Protein AF-A0A5C7RJ40-F1 (afdb_monomer)

pLDDT: mean 79.1, std 13.75, range [51.03, 95.75]

Mean predicted aligned error: 13.15 Å

Solvent-accessible surface area (backbone atoms only — not comparable to full-atom values): 4880 Å² total; per-residue (Å²): 132,64,65,70,61,52,54,54,51,52,52,53,52,52,51,53,49,49,38,49,52,51,31,57,56,58,68,71,50,52,72,68,59,33,50,76,71,41,36,30,70,74,28,35,74,49,35,74,78,24,62,74,38,56,54,84,79,75,81,72,74,76,60,66,72,58,58,53,53,55,53,55,52,50,57,48,54,60,55,65,75,73,110

Structure (mmCIF, N/CA/C/O backbone):
data_AF-A0A5C7RJ40-F1
#
_entry.id   AF-A0A5C7RJ40-F1
#
loop_
_atom_site.group_PDB
_atom_site.id
_atom_site.type_symbol
_atom_site.label_atom_id
_atom_site.label_alt_id
_atom_site.label_comp_id
_atom_site.label_asym_id
_atom_site.label_entity_id
_atom_site.label_seq_id
_atom_site.pdbx_PDB_ins_code
_atom_site.Cartn_x
_atom_site.Cartn_y
_atom_site.Cartn_z
_atom_site.occupancy
_atom_site.B_iso_or_equiv
_atom_site.auth_seq_id
_atom_site.auth_comp_id
_atom_site.auth_asym_id
_atom_site.auth_atom_id
_atom_site.pdbx_PDB_model_num
ATOM 1 N N . MET A 1 1 ? 29.822 -3.414 -24.194 1.00 57.91 1 MET A N 1
ATOM 2 C CA . MET A 1 1 ? 28.668 -3.248 -23.280 1.00 57.91 1 MET A CA 1
ATOM 3 C C . MET A 1 1 ? 27.886 -4.554 -23.278 1.00 57.91 1 MET A C 1
ATOM 5 O O . MET A 1 1 ? 27.527 -5.017 -24.349 1.00 57.91 1 MET A O 1
ATOM 9 N N . ASN A 1 2 ? 27.737 -5.215 -22.125 1.00 70.56 2 ASN A N 1
ATOM 10 C CA . ASN A 1 2 ? 27.136 -6.553 -22.050 1.00 70.56 2 ASN A CA 1
ATOM 11 C C . ASN A 1 2 ? 25.618 -6.454 -22.260 1.00 70.56 2 ASN A C 1
ATOM 13 O O . ASN A 1 2 ? 24.938 -5.844 -21.440 1.00 70.56 2 ASN A O 1
ATOM 17 N N . ILE A 1 3 ? 25.094 -7.051 -23.332 1.00 76.12 3 ILE A N 1
ATOM 18 C CA . ILE A 1 3 ? 23.669 -7.006 -23.717 1.00 76.12 3 ILE A CA 1
ATOM 19 C C . ILE A 1 3 ? 22.747 -7.457 -22.568 1.00 76.12 3 ILE A C 1
ATOM 21 O O . ILE A 1 3 ? 21.708 -6.851 -22.328 1.00 76.12 3 ILE A O 1
ATOM 25 N N 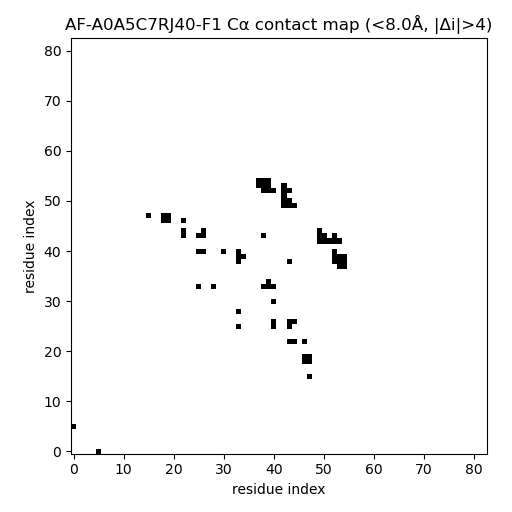. SER A 1 4 ? 23.179 -8.438 -21.772 1.00 73.00 4 SER A N 1
ATOM 26 C CA . SER A 1 4 ? 22.471 -8.881 -20.561 1.00 73.00 4 SER A CA 1
ATOM 27 C C . SER A 1 4 ? 22.283 -7.762 -19.518 1.00 73.00 4 SER A C 1
ATOM 29 O O . SER A 1 4 ? 21.196 -7.628 -18.960 1.00 73.00 4 SER A O 1
ATOM 31 N N . LYS A 1 5 ? 23.289 -6.896 -19.311 1.00 73.50 5 LYS A N 1
ATOM 32 C CA . LYS A 1 5 ? 23.200 -5.759 -18.372 1.00 73.50 5 LYS A CA 1
ATOM 33 C C . LYS A 1 5 ? 22.244 -4.668 -18.865 1.00 73.50 5 LYS A C 1
ATOM 35 O O . LYS A 1 5 ? 21.661 -3.941 -18.064 1.00 73.50 5 LYS A O 1
ATOM 40 N N . PHE A 1 6 ? 22.092 -4.536 -20.180 1.00 73.31 6 PHE A N 1
ATOM 41 C CA . PHE A 1 6 ? 21.168 -3.579 -20.780 1.00 73.31 6 PHE A CA 1
ATOM 42 C C . PHE A 1 6 ? 19.711 -4.007 -20.557 1.00 73.31 6 PHE A C 1
ATOM 44 O O . PHE A 1 6 ? 18.918 -3.223 -20.039 1.00 73.31 6 PHE A O 1
ATOM 51 N N . PHE A 1 7 ? 19.385 -5.276 -20.828 1.00 74.88 7 PHE A N 1
ATOM 52 C CA . PHE A 1 7 ? 18.046 -5.818 -20.576 1.00 74.88 7 PHE A CA 1
ATOM 53 C C . PHE A 1 7 ? 17.656 -5.783 -19.095 1.00 74.88 7 PHE A C 1
ATOM 55 O O . PHE A 1 7 ? 16.533 -5.397 -18.779 1.00 74.88 7 PHE A O 1
ATOM 62 N N . SER A 1 8 ? 18.578 -6.103 -18.178 1.00 73.38 8 SER A N 1
ATOM 63 C CA . SER A 1 8 ? 18.291 -6.017 -16.739 1.00 73.38 8 SER A CA 1
ATOM 64 C C . SER A 1 8 ? 18.018 -4.583 -16.282 1.00 73.38 8 SER A C 1
ATOM 66 O O . SER A 1 8 ? 17.155 -4.355 -15.442 1.00 73.38 8 SER A O 1
ATOM 68 N N . THR A 1 9 ? 18.726 -3.603 -16.849 1.00 73.88 9 TH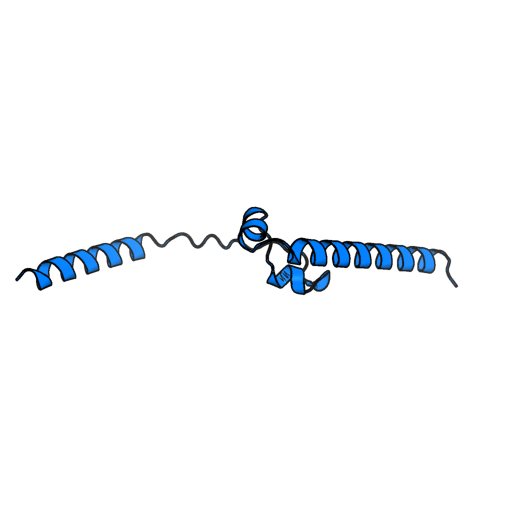R A N 1
ATOM 69 C CA . THR A 1 9 ? 18.524 -2.186 -16.512 1.00 73.88 9 THR A CA 1
ATOM 70 C C . THR A 1 9 ? 17.149 -1.710 -16.970 1.00 73.88 9 THR A C 1
ATOM 72 O O . THR A 1 9 ? 16.428 -1.104 -16.183 1.00 73.88 9 THR A O 1
ATOM 75 N N . ILE A 1 10 ? 16.750 -2.049 -18.201 1.00 70.75 10 ILE A N 1
ATOM 76 C CA . ILE A 1 10 ? 15.420 -1.715 -18.729 1.00 70.75 10 ILE A CA 1
ATOM 77 C C . ILE A 1 10 ? 14.324 -2.358 -17.881 1.00 70.75 10 ILE A C 1
ATOM 79 O O . ILE A 1 10 ? 13.375 -1.679 -17.499 1.00 70.75 10 ILE A O 1
ATOM 83 N N . TYR A 1 11 ? 14.462 -3.646 -17.563 1.00 73.44 11 TYR A N 1
ATOM 84 C CA . TYR A 1 11 ? 13.481 -4.361 -16.753 1.00 73.44 11 TYR A CA 1
ATOM 85 C C . TYR A 1 11 ? 13.291 -3.698 -15.382 1.00 73.44 11 TYR A C 1
ATOM 87 O O . TYR A 1 11 ? 12.167 -3.386 -14.998 1.00 73.44 11 TYR A O 1
ATOM 95 N N . ASN A 1 12 ? 14.393 -3.385 -14.696 1.00 76.88 12 ASN A N 1
ATOM 96 C CA . ASN A 1 12 ? 14.352 -2.710 -13.399 1.00 76.88 12 ASN A CA 1
ATOM 97 C C . ASN A 1 12 ? 13.703 -1.320 -13.490 1.00 76.88 12 ASN A C 1
ATOM 99 O O . ASN A 1 12 ? 12.921 -0.954 -12.617 1.00 76.88 12 ASN A O 1
ATOM 103 N N . SER A 1 13 ? 13.981 -0.560 -14.556 1.00 72.38 13 SER A N 1
ATOM 104 C CA . SER A 1 13 ? 13.367 0.757 -14.773 1.00 72.38 13 SER A CA 1
ATOM 105 C C . SER A 1 13 ? 11.862 0.682 -15.046 1.00 72.38 13 SER A C 1
ATOM 107 O O . SER A 1 13 ? 11.115 1.550 -14.597 1.00 72.38 13 SER A O 1
ATOM 109 N N . LEU A 1 14 ? 11.394 -0.346 -15.761 1.00 77.94 14 LEU A N 1
ATOM 110 C CA . LEU A 1 14 ? 9.962 -0.570 -15.983 1.00 77.94 14 LEU A CA 1
ATOM 111 C C . LEU A 1 14 ? 9.249 -0.977 -14.693 1.00 77.94 14 LEU A C 1
ATOM 113 O O . LEU A 1 14 ? 8.135 -0.521 -14.440 1.00 77.94 14 LEU A O 1
ATOM 117 N N . GLU A 1 15 ? 9.901 -1.792 -13.865 1.00 83.38 15 GLU A N 1
ATOM 118 C CA . GLU A 1 15 ? 9.389 -2.171 -12.550 1.00 83.38 15 GLU A CA 1
ATOM 119 C C . GLU A 1 15 ? 9.241 -0.938 -11.640 1.00 83.38 15 GLU A C 1
ATOM 121 O O . GLU A 1 15 ? 8.181 -0.716 -11.054 1.00 83.38 15 GLU A O 1
ATOM 126 N N . ASP A 1 16 ? 10.263 -0.076 -11.596 1.00 83.75 16 ASP A N 1
ATOM 127 C CA . ASP A 1 16 ? 10.235 1.189 -10.851 1.00 83.75 16 ASP A CA 1
ATOM 128 C C . ASP A 1 16 ? 9.110 2.118 -11.321 1.00 83.75 16 ASP A C 1
ATOM 130 O O . ASP A 1 16 ? 8.392 2.696 -10.499 1.00 83.75 16 ASP A O 1
ATOM 134 N N . LEU A 1 17 ? 8.913 2.231 -12.638 1.00 85.44 17 LEU A N 1
ATOM 135 C CA . LEU A 1 17 ? 7.822 3.013 -13.216 1.00 85.44 17 LEU A CA 1
ATOM 136 C C . LEU A 1 17 ? 6.451 2.434 -12.838 1.00 85.44 17 LEU A C 1
ATOM 138 O O . LEU A 1 17 ? 5.522 3.187 -12.539 1.00 85.44 17 LEU A O 1
ATOM 142 N N . GLY A 1 18 ? 6.331 1.105 -12.825 1.00 87.50 18 GLY A N 1
ATOM 143 C CA . GLY A 1 18 ? 5.131 0.398 -12.389 1.00 87.50 18 GLY A CA 1
ATOM 144 C C . GLY A 1 18 ? 4.762 0.744 -10.948 1.00 87.50 18 GLY A C 1
ATOM 145 O O . GLY A 1 18 ? 3.632 1.165 -10.690 1.00 87.50 18 GLY A O 1
ATOM 146 N N . TYR A 1 19 ? 5.724 0.664 -10.023 1.00 89.69 19 TYR A N 1
ATOM 147 C CA . TYR A 1 19 ? 5.499 1.044 -8.625 1.00 89.69 19 TYR A CA 1
ATOM 148 C C . TYR A 1 19 ? 5.196 2.533 -8.460 1.00 89.69 19 TYR A C 1
ATOM 150 O O . TYR A 1 19 ? 4.323 2.877 -7.669 1.00 89.69 19 TYR A O 1
ATOM 158 N N . ALA A 1 20 ? 5.864 3.417 -9.205 1.00 89.50 20 ALA A N 1
ATOM 159 C CA . ALA A 1 20 ? 5.596 4.854 -9.148 1.00 89.50 20 ALA A CA 1
ATOM 160 C C . ALA A 1 20 ? 4.177 5.198 -9.630 1.00 89.50 20 ALA A C 1
ATOM 162 O O . ALA A 1 20 ? 3.491 6.037 -9.048 1.00 89.50 20 ALA A O 1
ATOM 163 N N . ARG A 1 21 ? 3.704 4.522 -10.682 1.00 91.81 21 ARG A N 1
ATOM 164 C CA . ARG A 1 21 ? 2.337 4.698 -11.176 1.00 91.81 21 ARG A CA 1
ATOM 165 C C . ARG A 1 21 ? 1.310 4.143 -10.194 1.00 91.81 21 ARG A C 1
ATOM 167 O O . ARG A 1 21 ? 0.309 4.804 -9.930 1.00 91.81 21 ARG A O 1
ATOM 174 N N . ALA A 1 22 ? 1.558 2.952 -9.652 1.00 91.88 22 ALA A N 1
ATOM 175 C CA . ALA A 1 22 ? 0.682 2.342 -8.660 1.00 91.88 22 ALA A CA 1
ATOM 176 C C . ALA A 1 22 ? 0.592 3.199 -7.389 1.00 91.88 22 ALA A C 1
ATOM 178 O O . ALA A 1 22 ? -0.507 3.423 -6.886 1.00 91.88 22 ALA A O 1
ATOM 179 N N . SER A 1 23 ? 1.715 3.737 -6.899 1.00 93.06 23 SER A N 1
ATOM 180 C CA . SER A 1 23 ? 1.708 4.596 -5.714 1.00 93.06 23 SER A CA 1
ATOM 181 C C . SER A 1 23 ? 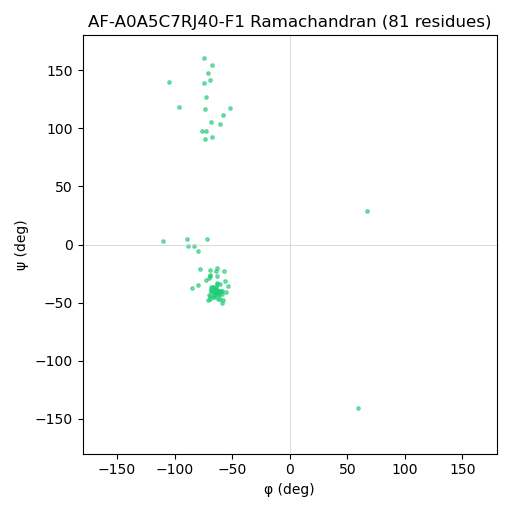0.938 5.893 -5.952 1.00 93.06 23 SER A C 1
ATOM 183 O O . SER A 1 23 ? 0.158 6.289 -5.091 1.00 93.06 23 SER A O 1
ATOM 185 N N . ALA A 1 24 ? 1.091 6.520 -7.122 1.00 93.25 24 ALA A N 1
ATOM 186 C CA . ALA A 1 24 ? 0.347 7.726 -7.480 1.00 93.25 24 ALA A CA 1
ATOM 187 C C . ALA A 1 24 ? -1.170 7.484 -7.519 1.00 93.25 24 ALA A C 1
ATOM 189 O O . ALA A 1 24 ? -1.939 8.315 -7.037 1.00 93.25 24 ALA A O 1
ATOM 190 N N . GLU A 1 25 ? -1.605 6.341 -8.051 1.00 93.69 25 GLU A N 1
ATOM 191 C CA . GLU A 1 25 ? -3.027 5.996 -8.093 1.00 93.69 25 GLU A CA 1
ATOM 192 C C . GLU A 1 25 ? -3.579 5.680 -6.698 1.00 93.69 25 GLU A C 1
ATOM 194 O O . GLU A 1 25 ? -4.619 6.201 -6.304 1.00 93.69 25 GLU A O 1
ATOM 199 N N . LEU A 1 26 ? -2.843 4.910 -5.894 1.00 94.62 26 LEU A N 1
ATOM 200 C CA . LEU A 1 26 ? -3.230 4.626 -4.512 1.00 94.62 26 LEU A CA 1
ATOM 201 C C . LEU A 1 26 ? -3.273 5.894 -3.649 1.00 94.62 26 LEU A C 1
ATOM 203 O O . LEU A 1 26 ? -4.132 6.017 -2.780 1.00 94.62 26 LEU A O 1
ATOM 207 N N . GLN A 1 27 ? -2.401 6.876 -3.898 1.00 94.00 27 GLN A N 1
ATOM 208 C CA . GLN A 1 27 ? -2.446 8.155 -3.187 1.00 94.00 27 GLN A CA 1
ATOM 209 C C . GLN A 1 27 ? -3.722 8.961 -3.457 1.00 94.00 27 GLN A C 1
ATOM 211 O O . GLN A 1 27 ? -4.097 9.772 -2.608 1.00 94.00 27 GLN A O 1
ATOM 216 N N . ARG A 1 28 ? -4.411 8.727 -4.580 1.00 95.62 28 ARG A N 1
ATOM 217 C CA . ARG A 1 28 ? -5.702 9.363 -4.888 1.00 95.62 28 ARG A CA 1
ATOM 218 C C . ARG A 1 28 ? -6.880 8.742 -4.146 1.00 95.62 28 ARG A C 1
ATOM 220 O O . ARG A 1 28 ? -7.914 9.392 -4.022 1.00 95.62 28 ARG A O 1
ATOM 227 N N . MET A 1 29 ? -6.742 7.506 -3.669 1.00 95.56 29 MET A N 1
ATOM 228 C CA . MET A 1 29 ? -7.785 6.844 -2.887 1.00 95.56 29 MET A CA 1
ATOM 229 C C . MET A 1 29 ? -7.955 7.529 -1.532 1.00 95.56 29 MET A C 1
ATOM 231 O O . MET A 1 29 ? -7.020 8.138 -1.015 1.00 95.56 29 MET A O 1
ATOM 235 N N . SER A 1 30 ? -9.139 7.419 -0.933 1.00 95.75 30 SER A N 1
ATOM 236 C CA . SER A 1 30 ? -9.380 7.892 0.432 1.00 95.75 30 SER A CA 1
ATOM 237 C C . SER A 1 30 ? -8.747 6.961 1.470 1.00 95.75 30 SER A C 1
ATOM 239 O O . SER A 1 30 ? -8.479 5.789 1.201 1.00 95.75 30 SER A O 1
ATOM 241 N N . ASP A 1 31 ? -8.543 7.460 2.689 1.00 91.31 31 ASP A N 1
ATOM 242 C CA . ASP A 1 31 ? -7.973 6.653 3.778 1.00 91.31 31 ASP A CA 1
ATOM 243 C C . ASP A 1 31 ? -8.836 5.437 4.117 1.00 91.31 31 ASP A C 1
ATOM 245 O O . ASP A 1 31 ? -8.304 4.368 4.399 1.00 91.31 31 ASP A O 1
ATOM 249 N N . HIS A 1 32 ? -10.160 5.561 4.005 1.00 92.81 32 HIS A N 1
ATOM 250 C CA . HIS A 1 32 ? -11.075 4.438 4.193 1.00 92.81 32 HIS A CA 1
ATOM 251 C C . HIS A 1 32 ? -10.872 3.349 3.129 1.00 92.81 32 HIS A C 1
ATOM 253 O O . HIS A 1 32 ? -10.857 2.162 3.448 1.00 92.81 32 HIS A O 1
ATOM 259 N N . GLN A 1 33 ? -10.686 3.738 1.863 1.00 95.19 33 GLN A N 1
ATOM 260 C CA . GLN A 1 33 ? -10.413 2.788 0.781 1.00 95.19 33 GLN A CA 1
ATOM 261 C C . GLN A 1 33 ? -9.065 2.094 0.989 1.00 95.19 33 GLN A C 1
ATOM 263 O O . GLN A 1 33 ? -8.991 0.870 0.900 1.00 95.19 33 GLN A O 1
ATOM 268 N N . LEU A 1 34 ? -8.019 2.843 1.347 1.00 95.00 34 LEU A N 1
ATOM 269 C CA . LEU A 1 34 ? -6.709 2.264 1.647 1.00 95.00 34 LEU A CA 1
ATOM 270 C C . LEU A 1 34 ? -6.779 1.299 2.833 1.00 95.00 34 LEU A C 1
ATOM 272 O O . LEU A 1 34 ? -6.267 0.185 2.742 1.00 95.00 34 LEU A O 1
ATOM 276 N N . LEU A 1 35 ? -7.485 1.673 3.900 1.00 91.81 35 LEU A N 1
ATOM 277 C CA . LEU A 1 35 ? -7.682 0.821 5.067 1.00 91.81 35 LEU A CA 1
ATOM 278 C C . LEU A 1 35 ? -8.455 -0.459 4.724 1.00 91.81 35 LEU A C 1
ATOM 280 O O . LEU A 1 35 ? -8.062 -1.532 5.173 1.00 91.81 35 LEU A O 1
ATOM 284 N N . SER A 1 36 ? -9.498 -0.378 3.888 1.00 92.44 36 SER A N 1
ATOM 285 C CA . SER A 1 36 ? -10.253 -1.564 3.443 1.00 92.44 36 SER A CA 1
ATOM 286 C C . SER A 1 36 ? -9.410 -2.554 2.635 1.00 92.44 36 SER A C 1
ATOM 288 O O . SER A 1 36 ? -9.674 -3.752 2.660 1.00 92.44 36 SER A O 1
ATOM 290 N N . LEU A 1 37 ? -8.371 -2.061 1.956 1.00 92.31 37 LEU A N 1
ATOM 291 C CA . LEU A 1 37 ? -7.394 -2.872 1.231 1.00 92.31 37 LEU A CA 1
ATOM 292 C C . LEU A 1 37 ? -6.222 -3.318 2.122 1.00 92.31 37 LEU A C 1
ATOM 294 O O . LEU A 1 37 ? -5.318 -4.003 1.649 1.00 92.31 37 LEU A O 1
ATOM 298 N N . GLY A 1 38 ? -6.199 -2.909 3.395 1.00 93.00 38 GLY A N 1
ATOM 299 C CA . GLY A 1 38 ? -5.089 -3.164 4.309 1.00 93.00 38 GLY A CA 1
ATOM 300 C C . GLY A 1 38 ? -3.803 -2.427 3.925 1.00 93.00 38 GLY A C 1
ATOM 301 O O . GLY A 1 38 ? -2.716 -2.924 4.208 1.00 93.00 38 GLY A O 1
ATOM 302 N N . LEU A 1 39 ? -3.896 -1.269 3.263 1.00 94.25 39 LEU A N 1
ATOM 303 C CA . LEU A 1 39 ? -2.763 -0.499 2.744 1.00 94.25 39 LEU A CA 1
ATOM 304 C C . LEU A 1 39 ? -2.458 0.747 3.585 1.00 94.25 39 LEU A C 1
ATOM 306 O O . LEU A 1 39 ? -3.349 1.481 4.005 1.00 94.25 39 LEU A O 1
ATOM 310 N N . SER A 1 40 ? -1.170 1.025 3.787 1.00 94.56 40 SER A N 1
ATOM 311 C CA . SER A 1 40 ? -0.677 2.192 4.520 1.00 94.56 40 SER A CA 1
ATOM 312 C C . SER A 1 40 ? -0.318 3.331 3.565 1.00 94.56 40 SER A C 1
ATOM 314 O O . SER A 1 40 ? 0.628 3.219 2.781 1.00 94.56 40 SER A O 1
ATOM 316 N N . ARG A 1 41 ? -1.006 4.477 3.689 1.00 94.38 41 ARG A N 1
ATOM 317 C CA . ARG A 1 41 ? -0.687 5.700 2.925 1.00 94.38 41 ARG A CA 1
ATOM 318 C C . ARG A 1 41 ? 0.768 6.132 3.109 1.00 94.38 41 ARG A C 1
ATOM 320 O O . ARG A 1 41 ? 1.423 6.528 2.148 1.00 94.38 41 ARG A O 1
ATOM 327 N N . THR A 1 42 ? 1.278 6.042 4.333 1.00 93.44 42 THR A N 1
ATOM 328 C CA . THR A 1 42 ? 2.649 6.430 4.677 1.00 93.44 42 THR A CA 1
ATOM 329 C C . THR A 1 42 ? 3.672 5.557 3.957 1.00 93.44 42 THR A C 1
ATOM 331 O O . THR A 1 42 ? 4.641 6.083 3.416 1.00 93.44 42 THR A O 1
ATOM 334 N N . LYS A 1 43 ? 3.435 4.239 3.883 1.00 93.62 43 LYS A N 1
ATOM 335 C CA . LYS A 1 43 ? 4.296 3.317 3.127 1.00 93.62 43 LYS A CA 1
ATOM 336 C C . LYS A 1 43 ? 4.191 3.548 1.614 1.00 93.62 43 LYS A C 1
ATOM 338 O O . LYS A 1 43 ? 5.213 3.574 0.935 1.00 93.62 43 LYS A O 1
ATOM 343 N N . ILE A 1 44 ? 2.989 3.810 1.091 1.00 94.56 44 ILE A N 1
ATOM 344 C CA . ILE A 1 44 ? 2.776 4.151 -0.329 1.00 94.56 44 ILE A CA 1
ATOM 345 C C . ILE A 1 44 ? 3.555 5.418 -0.720 1.00 94.56 44 ILE A C 1
ATOM 347 O O . ILE A 1 44 ? 4.159 5.471 -1.791 1.00 94.56 44 ILE A O 1
ATOM 351 N N . ALA A 1 45 ? 3.599 6.428 0.156 1.00 92.75 45 ALA A N 1
ATOM 352 C CA . ALA A 1 45 ? 4.338 7.669 -0.086 1.00 92.75 45 ALA A CA 1
ATOM 353 C C . ALA A 1 45 ? 5.859 7.483 -0.216 1.00 92.75 45 ALA A C 1
ATOM 355 O O . ALA A 1 45 ? 6.525 8.315 -0.825 1.00 92.75 45 ALA A O 1
ATOM 356 N N . GLN A 1 46 ? 6.407 6.377 0.289 1.00 90.88 46 GLN A N 1
ATOM 357 C CA . GLN A 1 46 ? 7.822 6.024 0.136 1.00 90.88 46 GLN A CA 1
ATOM 358 C C . GLN A 1 46 ? 8.119 5.324 -1.207 1.00 90.88 46 GLN A C 1
ATOM 360 O O . GLN A 1 46 ? 9.271 4.977 -1.486 1.00 90.88 46 GLN A O 1
ATOM 365 N N . GLY A 1 47 ? 7.103 5.101 -2.051 1.00 89.00 47 GLY A N 1
ATOM 366 C CA . GLY A 1 47 ? 7.237 4.407 -3.330 1.00 89.00 47 GLY A CA 1
ATOM 367 C C . GLY A 1 47 ? 7.764 2.983 -3.146 1.00 89.00 47 GLY A C 1
ATOM 368 O O . GLY A 1 47 ? 7.412 2.301 -2.182 1.00 89.00 47 GLY A O 1
ATOM 369 N N . ARG A 1 48 ? 8.652 2.533 -4.042 1.00 89.50 48 ARG A N 1
ATOM 370 C CA . ARG A 1 48 ? 9.252 1.186 -3.983 1.00 89.50 48 ARG A CA 1
ATOM 371 C C . ARG A 1 48 ? 9.960 0.893 -2.652 1.00 89.50 48 ARG A C 1
ATOM 373 O O . ARG A 1 48 ? 9.964 -0.248 -2.209 1.00 89.50 48 ARG A O 1
ATOM 380 N N . LYS A 1 49 ? 10.529 1.909 -1.989 1.00 89.75 49 LYS A N 1
ATOM 381 C CA . LYS A 1 49 ? 11.249 1.736 -0.713 1.00 89.75 49 LYS A CA 1
ATOM 382 C C . LYS A 1 49 ? 10.334 1.384 0.463 1.00 89.75 49 LYS A C 1
ATOM 384 O O . LYS A 1 49 ? 10.823 0.843 1.445 1.00 89.75 49 LYS A O 1
ATOM 389 N N . GLY A 1 50 ? 9.040 1.692 0.366 1.00 87.38 50 GLY A N 1
ATOM 390 C CA . GLY A 1 50 ? 8.054 1.395 1.408 1.00 87.38 50 GLY A CA 1
ATOM 391 C C . GLY A 1 50 ? 7.399 0.022 1.282 1.00 87.38 50 GLY A C 1
ATOM 392 O O . GLY A 1 50 ? 6.454 -0.258 2.016 1.00 87.38 50 GLY A O 1
ATOM 393 N N . LEU A 1 51 ? 7.828 -0.810 0.329 1.00 90.31 51 LEU A N 1
ATOM 394 C CA . LEU A 1 51 ? 7.267 -2.146 0.152 1.00 90.31 51 LEU A CA 1
ATOM 395 C C . LEU A 1 51 ? 7.646 -3.071 1.329 1.00 90.31 51 LEU A C 1
ATOM 397 O O . L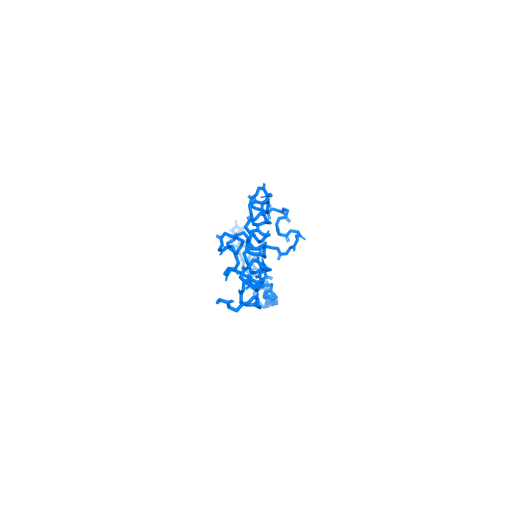EU A 1 51 ? 8.790 -3.030 1.781 1.00 90.31 51 LEU A O 1
ATOM 401 N N . PRO A 1 52 ? 6.729 -3.948 1.785 1.00 92.19 52 PRO A N 1
ATOM 402 C CA . PRO A 1 52 ? 5.334 -4.063 1.354 1.00 92.19 52 PRO A CA 1
ATOM 403 C C . PRO A 1 52 ? 4.462 -2.928 1.918 1.00 92.19 52 PRO A C 1
ATOM 405 O O . PRO A 1 52 ? 4.551 -2.586 3.096 1.00 92.19 52 PRO A O 1
ATOM 408 N N . TRP A 1 53 ? 3.560 -2.379 1.095 1.00 93.81 53 TRP A N 1
ATOM 409 C CA . TRP A 1 53 ? 2.671 -1.267 1.480 1.00 93.81 53 TRP A CA 1
ATOM 410 C C . TRP A 1 53 ? 1.549 -1.647 2.454 1.00 93.81 53 TRP A C 1
ATOM 412 O O . TRP A 1 53 ? 0.701 -0.814 2.769 1.00 93.81 53 TRP A O 1
ATOM 422 N N . THR A 1 54 ? 1.523 -2.882 2.938 1.00 93.38 54 THR A N 1
ATOM 423 C CA . THR A 1 54 ? 0.496 -3.368 3.853 1.00 93.38 54 THR A CA 1
ATOM 424 C C . THR A 1 54 ? 0.634 -2.753 5.245 1.00 93.38 54 THR A C 1
ATOM 426 O O . THR A 1 54 ? 1.732 -2.435 5.723 1.00 93.38 54 THR A O 1
ATOM 429 N N . ILE A 1 55 ? -0.504 -2.573 5.907 1.00 88.56 55 ILE A N 1
ATOM 430 C CA . ILE A 1 55 ? -0.571 -2.230 7.323 1.00 88.56 55 ILE A CA 1
ATOM 431 C C . ILE A 1 55 ? -0.192 -3.483 8.109 1.00 88.56 55 ILE A C 1
ATOM 433 O O . ILE A 1 55 ? -0.769 -4.551 7.911 1.00 88.56 55 ILE A O 1
ATOM 437 N N . GLU A 1 56 ? 0.773 -3.355 9.014 1.00 80.50 56 GLU A N 1
ATOM 438 C CA . GLU A 1 56 ? 1.007 -4.384 10.021 1.00 80.50 56 GLU A CA 1
ATOM 439 C C . GLU A 1 56 ? -0.085 -4.244 11.074 1.00 80.50 56 GLU A C 1
ATOM 441 O O . GLU A 1 56 ? -0.040 -3.369 11.939 1.00 80.50 56 GLU A O 1
ATOM 446 N N . THR A 1 57 ? -1.131 -5.058 10.949 1.00 66.25 57 THR A N 1
ATOM 447 C CA . THR A 1 57 ? -2.158 -5.155 11.981 1.00 66.25 57 THR A CA 1
ATOM 448 C C . THR A 1 57 ? -1.577 -5.927 13.154 1.00 66.25 57 THR A C 1
ATOM 450 O O . THR A 1 57 ? -1.667 -7.152 13.227 1.00 66.25 57 THR A O 1
ATOM 453 N N . THR A 1 58 ? -0.979 -5.212 14.100 1.00 61.25 58 THR A N 1
ATOM 454 C CA . THR A 1 58 ? -0.731 -5.761 15.429 1.00 61.25 58 THR A CA 1
ATOM 455 C C . THR A 1 58 ? -2.093 -5.917 16.095 1.00 61.25 58 THR A C 1
ATOM 457 O O . THR A 1 58 ? -2.730 -4.929 16.459 1.00 61.25 58 THR A O 1
ATOM 460 N N . VAL A 1 59 ? -2.586 -7.151 16.208 1.00 57.53 59 VAL A N 1
ATOM 461 C CA . VAL A 1 59 ? -3.787 -7.438 16.997 1.00 57.53 59 VAL A CA 1
ATOM 462 C C . VAL A 1 59 ? -3.423 -7.186 18.454 1.00 57.53 59 VAL A C 1
ATOM 464 O O . VAL A 1 59 ? -2.875 -8.049 19.135 1.00 57.53 59 VAL A O 1
ATOM 467 N N . ILE A 1 60 ? -3.681 -5.970 18.929 1.00 59.84 60 ILE A N 1
ATOM 468 C CA . ILE A 1 60 ? -3.642 -5.677 20.355 1.00 59.84 60 ILE A CA 1
ATOM 469 C C . ILE A 1 60 ? -4.890 -6.351 20.910 1.00 59.84 60 ILE A C 1
ATOM 471 O O . ILE A 1 60 ? -5.998 -5.831 20.772 1.00 59.84 60 ILE A O 1
ATOM 475 N N . ALA A 1 61 ? -4.725 -7.557 21.456 1.00 57.69 61 ALA A N 1
ATOM 476 C CA . ALA A 1 61 ? -5.780 -8.195 22.223 1.00 57.69 61 ALA A CA 1
ATOM 477 C C . ALA A 1 61 ? -6.238 -7.180 23.274 1.00 57.69 61 ALA A C 1
ATOM 479 O O . ALA A 1 61 ? -5.430 -6.718 24.081 1.00 57.69 61 ALA A O 1
ATOM 480 N N . ALA A 1 62 ? -7.505 -6.767 23.202 1.00 57.25 62 ALA A N 1
ATOM 481 C CA . ALA A 1 62 ? -8.070 -5.868 24.190 1.00 57.25 62 ALA A CA 1
ATOM 482 C C . ALA A 1 62 ? -7.913 -6.548 25.550 1.00 57.25 62 ALA A C 1
ATOM 484 O O . ALA A 1 62 ? -8.517 -7.595 25.793 1.00 57.25 62 ALA A O 1
ATOM 485 N N . ASP A 1 63 ? -7.055 -5.989 26.401 1.00 59.59 63 ASP A N 1
ATOM 486 C CA . ASP A 1 63 ? -6.879 -6.472 27.759 1.00 59.59 63 ASP A CA 1
ATOM 487 C C . ASP A 1 63 ? -8.239 -6.342 28.459 1.00 59.59 63 ASP A C 1
ATOM 489 O O . ASP A 1 63 ? -8.696 -5.241 28.779 1.00 59.59 63 ASP A O 1
ATOM 493 N N . GLN A 1 64 ? -8.934 -7.470 28.632 1.00 58.88 64 GLN A N 1
ATOM 494 C CA . GLN A 1 64 ? -10.271 -7.526 29.233 1.00 58.88 64 GLN A CA 1
ATOM 495 C C . GLN A 1 64 ? -10.275 -6.904 30.639 1.00 58.88 64 GLN A C 1
ATOM 497 O O . GLN A 1 64 ? -11.297 -6.401 31.110 1.00 58.88 64 GLN A O 1
ATOM 502 N N . THR A 1 65 ? -9.105 -6.849 31.279 1.00 59.44 65 THR A N 1
ATOM 503 C CA . THR A 1 65 ? -8.882 -6.216 32.578 1.00 59.44 65 THR A CA 1
ATOM 504 C C . THR A 1 65 ? -9.003 -4.686 32.534 1.00 59.44 65 THR A C 1
ATOM 506 O O . THR A 1 65 ? -9.329 -4.068 33.547 1.00 59.44 65 THR A O 1
ATOM 509 N N . ALA A 1 66 ? -8.765 -4.042 31.386 1.00 59.31 66 ALA A N 1
ATOM 510 C CA . ALA A 1 66 ? -8.915 -2.591 31.230 1.0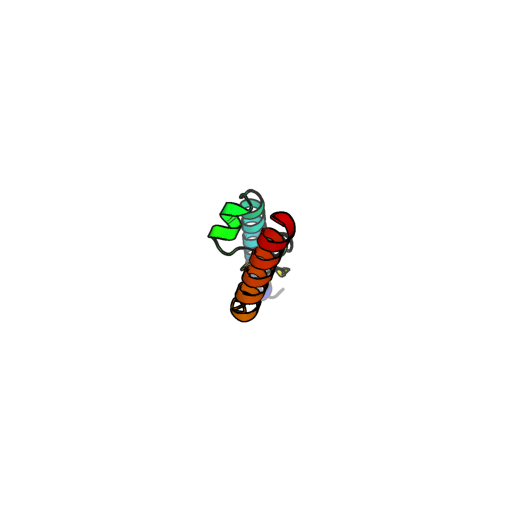0 59.31 66 ALA A CA 1
ATOM 511 C C . ALA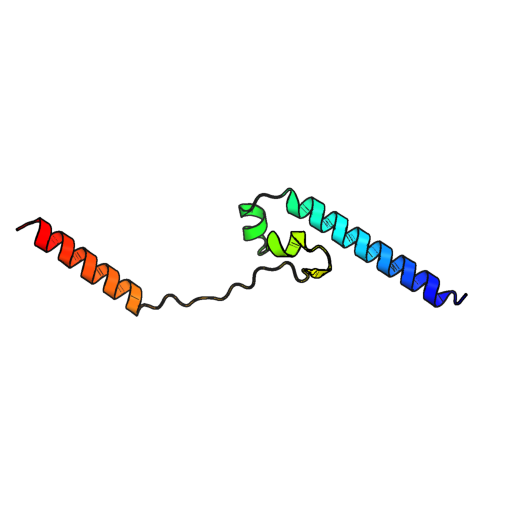 A 1 66 ? -10.387 -2.176 31.041 1.00 59.31 66 ALA A C 1
ATOM 513 O O . ALA A 1 66 ? -10.817 -1.143 31.560 1.00 59.31 66 ALA A O 1
ATOM 514 N N . LEU A 1 67 ? -11.181 -3.010 30.360 1.00 60.50 67 LEU A N 1
ATOM 515 C CA . LEU A 1 67 ? -12.622 -2.798 30.175 1.00 60.50 67 LEU A CA 1
ATOM 516 C C . LEU A 1 67 ? -13.388 -2.879 31.507 1.00 60.50 67 LEU A C 1
ATOM 518 O O . LEU A 1 67 ? -14.262 -2.049 31.762 1.00 60.50 67 LEU A O 1
ATOM 522 N N . SER A 1 68 ? -13.022 -3.816 32.391 1.00 63.59 68 SER A N 1
ATOM 523 C CA . SER A 1 68 ? -13.670 -3.969 33.703 1.00 63.59 68 SER A CA 1
ATOM 524 C C . SER A 1 68 ? -13.392 -2.795 34.653 1.00 63.59 68 SER A C 1
ATOM 526 O O . SER A 1 68 ? -14.290 -2.356 35.373 1.00 63.59 68 SER A O 1
ATOM 528 N N . LYS A 1 69 ? -12.181 -2.220 34.614 1.00 65.00 69 LYS A N 1
ATOM 529 C CA . LYS A 1 69 ? -11.812 -1.038 35.415 1.00 65.00 69 LYS A CA 1
ATOM 530 C C . LYS A 1 69 ? -12.572 0.218 34.986 1.00 65.00 69 LYS A C 1
ATOM 532 O O . LYS A 1 69 ? -13.049 0.960 35.840 1.00 65.00 69 LYS A O 1
ATOM 537 N N . ASN A 1 70 ? -12.745 0.436 33.681 1.00 68.12 70 ASN A N 1
ATOM 538 C CA . ASN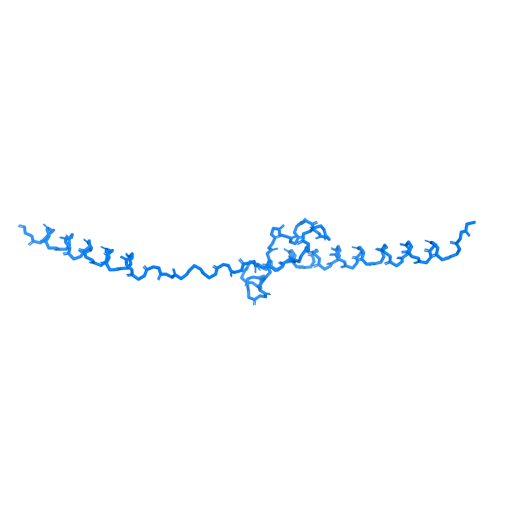 A 1 70 ? -13.521 1.573 33.177 1.00 68.12 70 ASN A CA 1
ATOM 539 C C . ASN A 1 70 ? -15.011 1.469 33.531 1.00 68.12 70 ASN A C 1
ATOM 541 O O . ASN A 1 70 ? -15.620 2.482 33.872 1.00 68.12 70 ASN A O 1
ATOM 545 N N . ALA A 1 71 ? -15.584 0.263 33.514 1.00 69.69 71 ALA A N 1
ATOM 546 C CA . ALA A 1 71 ? -16.962 0.037 33.952 1.00 69.69 71 ALA A CA 1
ATOM 547 C C . ALA A 1 71 ? -17.143 0.309 35.458 1.00 69.69 71 ALA A C 1
ATOM 549 O O . ALA A 1 71 ? -18.086 0.992 35.858 1.00 69.69 71 ALA A O 1
ATOM 550 N N . ALA A 1 72 ? -16.205 -0.153 36.292 1.00 70.44 72 ALA A N 1
ATOM 551 C CA . ALA A 1 72 ? -16.233 0.095 37.734 1.00 70.44 72 ALA A CA 1
ATOM 552 C C . AL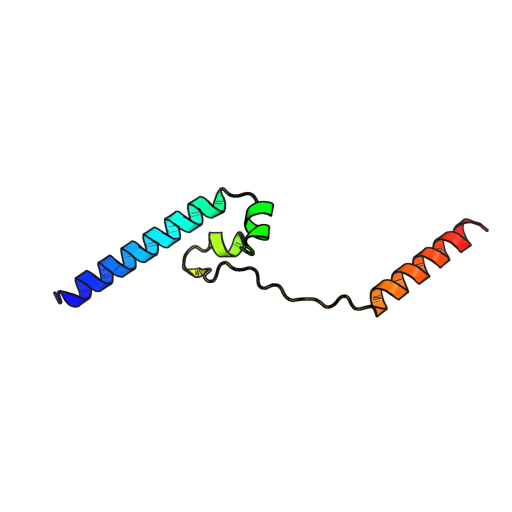A A 1 72 ? -16.091 1.589 38.083 1.00 70.44 72 ALA A C 1
ATOM 554 O O . ALA A 1 72 ? -16.750 2.081 39.000 1.00 70.44 72 ALA A O 1
ATOM 555 N N . ASN A 1 73 ? -15.269 2.328 37.334 1.00 72.62 73 ASN A N 1
ATOM 556 C CA . ASN A 1 73 ? -15.101 3.767 37.530 1.00 72.62 73 ASN A CA 1
ATOM 557 C C . ASN A 1 73 ? -16.362 4.553 37.138 1.00 72.62 73 ASN A C 1
ATOM 559 O O . ASN A 1 73 ? -16.757 5.458 37.868 1.00 72.62 73 ASN A O 1
ATOM 563 N N . GLN A 1 74 ? -17.039 4.181 36.046 1.00 71.81 74 GLN A N 1
ATOM 564 C CA . GLN A 1 74 ? -18.302 4.818 35.648 1.00 71.81 74 GLN A CA 1
ATOM 565 C C . GLN A 1 74 ? -19.412 4.603 36.685 1.00 71.81 74 GLN A C 1
ATOM 567 O O . GLN A 1 74 ? -20.100 5.556 37.040 1.00 71.81 74 GLN A O 1
ATOM 572 N N . ALA A 1 75 ? -19.5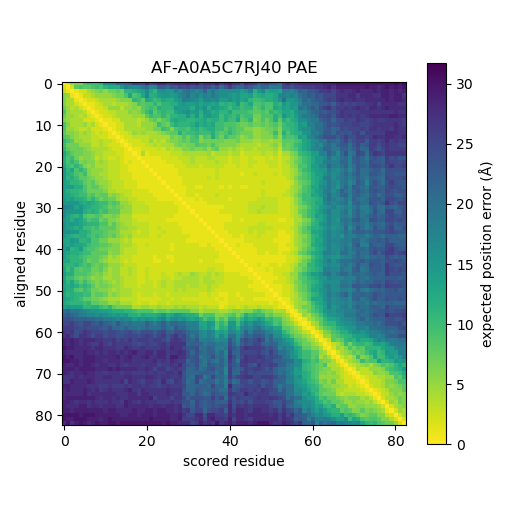30 3.391 37.237 1.00 71.94 75 ALA A N 1
ATOM 573 C CA . ALA A 1 75 ? -20.508 3.089 38.284 1.00 71.94 75 ALA A CA 1
ATOM 574 C C . ALA A 1 75 ? -20.272 3.895 39.577 1.00 71.94 75 ALA A C 1
ATOM 576 O O . ALA A 1 75 ? -21.220 4.274 40.267 1.00 71.94 75 ALA A O 1
ATOM 577 N N . ARG A 1 76 ? -19.010 4.190 39.910 1.00 67.81 76 ARG A N 1
ATOM 578 C CA . ARG A 1 76 ? -18.667 5.036 41.063 1.00 67.81 76 ARG A CA 1
ATOM 579 C C . ARG A 1 76 ? -19.069 6.492 40.850 1.00 67.81 76 ARG A C 1
ATOM 581 O O . ARG A 1 76 ? -19.748 7.046 41.707 1.00 67.81 76 ARG A O 1
ATOM 588 N N . PHE A 1 77 ? -18.759 7.061 39.686 1.00 65.62 77 PHE A N 1
ATOM 589 C CA . PHE A 1 77 ? -19.144 8.435 39.347 1.00 65.62 77 PHE A CA 1
ATOM 590 C C . PHE A 1 77 ? -20.663 8.651 39.352 1.00 65.62 77 PHE A C 1
ATOM 592 O O . PHE A 1 77 ? -21.135 9.670 39.851 1.00 65.62 77 PHE A O 1
ATOM 599 N N . THR A 1 78 ? -21.449 7.696 38.845 1.00 68.62 78 THR A N 1
ATOM 600 C CA . THR A 1 78 ? -22.918 7.815 38.852 1.00 68.62 78 THR A CA 1
ATOM 601 C C . THR A 1 78 ? -23.520 7.713 40.250 1.00 68.62 78 THR A C 1
ATOM 603 O O . THR A 1 78 ? -24.594 8.255 40.485 1.00 68.62 78 THR A O 1
ATOM 606 N N . THR A 1 79 ? -22.847 7.023 41.173 1.00 63.53 79 THR A N 1
ATOM 607 C CA . THR A 1 79 ? -23.336 6.831 42.546 1.00 63.53 79 THR A CA 1
ATOM 608 C C . THR A 1 79 ? -22.965 8.015 43.444 1.00 63.53 79 THR A C 1
ATOM 610 O O . THR A 1 79 ? -23.781 8.433 44.255 1.00 63.53 79 THR A O 1
ATOM 613 N N . GLU A 1 80 ? -21.777 8.604 43.269 1.00 60.44 80 GLU A N 1
ATOM 614 C CA . GLU A 1 80 ? -21.356 9.821 43.989 1.00 60.44 80 GLU A CA 1
ATOM 615 C C . GLU A 1 80 ? -22.072 11.086 43.503 1.00 60.44 80 GLU A C 1
ATOM 617 O O . GLU A 1 80 ? -22.305 11.990 44.292 1.00 60.44 80 GLU A O 1
ATOM 622 N N . SER A 1 81 ? -22.459 11.157 42.226 1.00 58.31 81 SER A N 1
ATOM 623 C CA . SER A 1 81 ? -23.178 12.320 41.687 1.00 58.31 81 SER A CA 1
ATOM 624 C C . SER A 1 81 ? -24.680 12.335 42.020 1.00 58.31 81 SER A C 1
ATOM 626 O O . SER A 1 81 ? -25.360 13.297 41.660 1.00 58.31 81 SER A O 1
ATOM 628 N N . ALA A 1 82 ? -25.205 11.271 42.637 1.00 55.81 82 ALA A N 1
ATOM 629 C CA . ALA A 1 82 ? -26.621 11.105 42.979 1.00 55.81 82 ALA A CA 1
ATOM 630 C C . ALA A 1 82 ? -26.906 11.170 44.497 1.00 55.81 82 ALA A C 1
ATOM 632 O O . ALA A 1 82 ? -28.057 10.978 44.895 1.00 55.81 82 ALA A O 1
ATOM 633 N N . ALA A 1 83 ? -25.881 11.424 45.320 1.00 51.03 83 ALA A N 1
ATOM 634 C CA . ALA A 1 83 ? -25.966 11.661 46.765 1.00 51.03 83 ALA A CA 1
ATOM 635 C C . ALA A 1 83 ? -25.765 13.151 47.078 1.00 51.03 83 ALA A C 1
ATOM 637 O O . ALA A 1 83 ? -26.387 13.623 48.056 1.00 51.03 83 ALA A O 1
#

Secondary structure (DSSP, 8-state):
--HHHHHHHHHHHHHHHHHHHHHHHHHHS-HHHHHHTTB-HHHHHTGGGG-S-B---------HHHHHHHHHHHHHHHHHTT-

Radius of gyration: 24.6 Å; Cα contacts (8 Å, |Δi|>4): 40; chains: 1; bounding box: 55×21×70 Å

Sequence (83 aa):
MNISKFFSTIYNSLEDLGYARASAELQRMSDHQLLSLGLSRTKIAQGRKGLPWTIETTVIAADQTALSKNAANQARFTTESAA

Foldseek 3Di:
DDPVVVVVVVVVVVVQVVQVVVLVVVLPDDPVVCVVVQFDNVLSVVGPVSPPRGHPPPPPPPPVVVVVVVVVVVVVVVVVVVD